Protein AF-A0A524HBH6-F1 (afdb_monomer)

Nearest PDB structures (foldseek):
  7a8t-assembly1_A  TM=2.506E-01  e=8.136E+00  Homo sapiens

pLDDT: mean 89.03, std 10.55, range [53.41, 98.12]

Structure (mmCIF, N/CA/C/O backbone):
data_AF-A0A524HBH6-F1
#
_entry.id   AF-A0A524HBH6-F1
#
loop_
_atom_site.group_PDB
_atom_site.id
_atom_site.type_symbol
_atom_site.label_atom_id
_atom_site.label_alt_id
_atom_site.label_comp_id
_atom_site.label_asym_id
_atom_site.label_entity_id
_atom_site.label_seq_id
_atom_site.pdbx_PDB_ins_code
_atom_site.Cartn_x
_atom_site.Cartn_y
_atom_site.Cartn_z
_atom_site.occupancy
_atom_site.B_iso_or_equiv
_atom_site.auth_seq_id
_atom_site.auth_comp_id
_atom_site.auth_asym_id
_atom_site.auth_atom_id
_atom_site.pdbx_PDB_model_num
ATOM 1 N N . MET A 1 1 ? 6.001 -0.398 21.432 1.00 59.47 1 MET A N 1
ATOM 2 C CA . MET A 1 1 ? 5.185 0.268 20.384 1.00 59.47 1 MET A CA 1
ATOM 3 C C . MET A 1 1 ? 5.723 0.089 18.961 1.00 59.47 1 MET A C 1
ATOM 5 O O . MET A 1 1 ? 4.945 -0.334 18.123 1.00 59.47 1 MET A O 1
ATOM 9 N N . ARG A 1 2 ? 7.012 0.333 18.656 1.00 67.62 2 ARG A N 1
ATOM 10 C CA . ARG A 1 2 ? 7.539 0.282 17.267 1.00 67.62 2 ARG A CA 1
ATOM 11 C C . ARG A 1 2 ? 7.400 -1.078 16.548 1.00 67.62 2 ARG A C 1
ATOM 13 O O . ARG A 1 2 ? 7.095 -1.098 15.361 1.00 67.62 2 ARG A O 1
ATOM 20 N N . LEU A 1 3 ? 7.556 -2.196 17.264 1.00 69.50 3 LEU A N 1
ATOM 21 C CA . LEU A 1 3 ? 7.443 -3.553 16.697 1.00 69.50 3 LEU A CA 1
ATOM 22 C C . LEU A 1 3 ? 6.021 -3.892 16.216 1.00 69.50 3 LEU A C 1
ATOM 24 O O . LEU A 1 3 ? 5.856 -4.448 15.135 1.00 69.50 3 LEU A O 1
ATOM 28 N N . ALA A 1 4 ? 4.992 -3.501 16.975 1.00 71.75 4 ALA A N 1
ATOM 29 C CA . ALA A 1 4 ? 3.595 -3.745 16.606 1.00 71.75 4 ALA A CA 1
ATOM 30 C C . ALA A 1 4 ? 3.190 -2.965 15.340 1.00 71.75 4 ALA A C 1
ATOM 32 O O . ALA A 1 4 ? 2.483 -3.488 14.477 1.00 71.75 4 ALA A O 1
ATOM 33 N N . SER A 1 5 ? 3.694 -1.735 15.188 1.00 83.25 5 SER A N 1
ATOM 34 C CA . SER A 1 5 ? 3.488 -0.925 13.982 1.00 83.25 5 SER A CA 1
ATOM 35 C C . SER A 1 5 ? 4.165 -1.544 12.756 1.00 83.25 5 SER A C 1
ATOM 37 O O . SER A 1 5 ? 3.552 -1.602 11.694 1.00 83.25 5 SER A O 1
ATOM 39 N N . ALA A 1 6 ? 5.395 -2.048 12.903 1.00 89.12 6 ALA A N 1
ATOM 40 C CA . ALA A 1 6 ? 6.123 -2.701 11.815 1.00 89.12 6 ALA A CA 1
ATOM 41 C C . ALA A 1 6 ? 5.438 -3.998 11.361 1.00 89.12 6 ALA A C 1
ATOM 43 O O . ALA A 1 6 ? 5.237 -4.192 10.165 1.00 89.12 6 ALA A O 1
ATOM 44 N N . ALA A 1 7 ? 5.003 -4.840 12.304 1.00 91.56 7 ALA A N 1
ATOM 45 C CA . ALA A 1 7 ? 4.256 -6.060 11.997 1.00 91.56 7 ALA A CA 1
ATOM 46 C C . ALA A 1 7 ? 2.942 -5.759 11.256 1.00 91.56 7 ALA A C 1
ATOM 48 O O . ALA A 1 7 ? 2.601 -6.442 1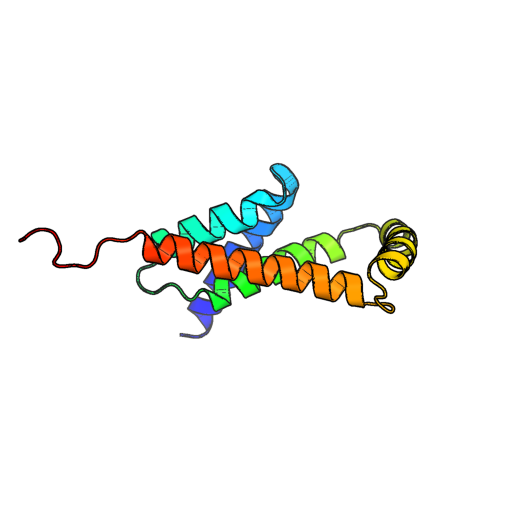0.294 1.00 91.56 7 ALA A O 1
ATOM 49 N N . THR A 1 8 ? 2.238 -4.694 11.654 1.00 92.38 8 THR A N 1
ATOM 50 C CA . THR A 1 8 ? 1.007 -4.255 10.979 1.00 92.38 8 THR A CA 1
ATOM 51 C C . THR A 1 8 ? 1.281 -3.829 9.538 1.00 92.38 8 THR A C 1
ATOM 53 O O . THR A 1 8 ? 0.584 -4.268 8.627 1.00 92.38 8 THR A O 1
ATOM 56 N N . VAL A 1 9 ? 2.313 -3.006 9.315 1.00 94.31 9 VAL A N 1
ATOM 57 C CA . VAL A 1 9 ? 2.704 -2.576 7.964 1.00 94.31 9 VAL A CA 1
ATOM 58 C C . VAL A 1 9 ? 3.121 -3.771 7.115 1.00 94.31 9 VAL A C 1
ATOM 60 O O . VAL A 1 9 ? 2.697 -3.861 5.970 1.00 94.31 9 VAL A O 1
ATOM 63 N N . ALA A 1 10 ? 3.897 -4.705 7.668 1.00 95.62 10 ALA A N 1
ATOM 64 C CA . ALA A 1 10 ? 4.331 -5.905 6.959 1.00 95.62 10 ALA A CA 1
ATOM 65 C C . ALA A 1 10 ? 3.144 -6.789 6.546 1.00 95.62 10 ALA A C 1
ATOM 67 O O . ALA A 1 10 ? 3.070 -7.210 5.394 1.00 95.62 10 ALA A O 1
ATOM 68 N N . LEU A 1 11 ? 2.186 -7.017 7.451 1.00 96.19 11 LEU A N 1
ATOM 69 C CA . LEU A 1 11 ? 0.999 -7.824 7.167 1.00 96.19 11 LEU A CA 1
ATOM 70 C C . LEU A 1 11 ? 0.100 -7.165 6.112 1.00 96.19 11 LEU A C 1
ATOM 72 O O . LEU A 1 11 ? -0.330 -7.828 5.170 1.00 96.19 11 LEU A O 1
ATOM 76 N N . LEU A 1 12 ? -0.156 -5.859 6.243 1.00 96.44 12 LEU A N 1
ATOM 77 C CA . LEU A 1 12 ? -0.931 -5.106 5.254 1.00 96.44 12 LEU A CA 1
ATOM 78 C C . LEU A 1 12 ? -0.228 -5.087 3.898 1.00 96.44 12 LEU A C 1
ATOM 80 O O . LEU A 1 12 ? -0.876 -5.311 2.883 1.00 96.44 12 LEU A O 1
ATOM 84 N N . CYS A 1 13 ? 1.088 -4.872 3.883 1.00 97.38 13 CYS A N 1
ATOM 85 C CA . CYS A 1 13 ? 1.898 -4.892 2.672 1.00 97.38 13 CYS A CA 1
ATOM 86 C C . CYS A 1 13 ? 1.786 -6.251 1.971 1.00 97.38 13 CYS A C 1
ATOM 88 O O . CYS A 1 13 ? 1.464 -6.297 0.788 1.00 97.38 13 CYS A O 1
ATOM 90 N N . ALA A 1 14 ? 1.953 -7.354 2.707 1.00 97.12 14 ALA A N 1
ATOM 91 C CA . ALA A 1 14 ? 1.820 -8.702 2.161 1.00 97.12 14 ALA A CA 1
ATOM 92 C C . ALA A 1 14 ? 0.413 -8.957 1.593 1.00 97.12 14 ALA A C 1
ATOM 94 O O . ALA A 1 14 ? 0.284 -9.394 0.451 1.00 97.12 14 ALA A O 1
ATOM 95 N N . ALA A 1 15 ? -0.640 -8.625 2.347 1.00 96.94 15 ALA A N 1
ATOM 96 C CA . ALA A 1 15 ? -2.023 -8.794 1.902 1.00 96.94 15 ALA A CA 1
ATOM 97 C C . ALA A 1 15 ? -2.334 -7.962 0.647 1.00 96.94 15 ALA A C 1
ATOM 99 O O . ALA A 1 15 ? -2.933 -8.462 -0.304 1.00 96.94 15 ALA A O 1
ATOM 100 N N . MET A 1 16 ? -1.892 -6.703 0.616 1.00 97.88 16 MET A N 1
ATOM 101 C CA . MET A 1 16 ? -2.086 -5.807 -0.522 1.00 97.88 16 MET A CA 1
ATOM 102 C C . MET A 1 16 ? -1.271 -6.235 -1.741 1.00 97.88 16 MET A C 1
ATOM 104 O O . MET A 1 16 ? -1.789 -6.157 -2.850 1.00 97.88 16 MET A O 1
ATOM 108 N N . ALA A 1 17 ? -0.032 -6.700 -1.565 1.00 96.62 17 AL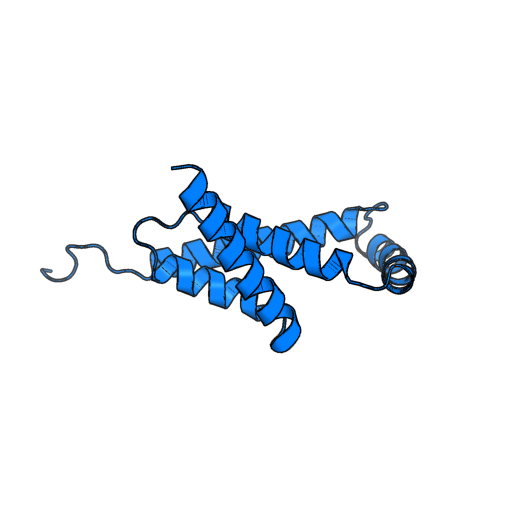A A N 1
ATOM 109 C CA . ALA A 1 17 ? 0.823 -7.147 -2.662 1.00 96.62 17 ALA A CA 1
ATOM 110 C C . ALA A 1 17 ? 0.266 -8.421 -3.308 1.00 96.62 17 ALA A C 1
ATOM 112 O O . ALA A 1 17 ? 0.019 -8.441 -4.513 1.00 96.62 17 ALA A O 1
ATOM 113 N N . VAL A 1 18 ? -0.012 -9.452 -2.501 1.00 97.00 18 VAL A N 1
ATOM 114 C CA . VAL A 1 18 ? -0.579 -10.726 -2.977 1.00 97.00 18 VAL A CA 1
ATOM 115 C C . VAL A 1 18 ? -1.961 -10.508 -3.588 1.00 97.00 18 VAL A C 1
ATOM 117 O O . VAL A 1 18 ? -2.260 -11.018 -4.667 1.00 97.00 18 VAL A O 1
ATOM 120 N N . GLY A 1 19 ? -2.800 -9.710 -2.934 1.00 95.88 19 GLY A N 1
ATOM 121 C CA . GLY A 1 19 ? -4.121 -9.374 -3.443 1.00 95.88 19 GLY A CA 1
ATOM 122 C C . GLY A 1 19 ? -4.071 -8.585 -4.751 1.00 95.88 19 GLY A C 1
ATOM 123 O O . GLY A 1 19 ? -4.784 -8.907 -5.696 1.00 95.88 19 GLY A O 1
ATOM 124 N N . THR A 1 20 ? -3.165 -7.610 -4.862 1.00 96.50 20 THR A N 1
ATOM 125 C CA . THR A 1 20 ? -2.973 -6.855 -6.111 1.00 96.50 20 THR A CA 1
ATOM 126 C C . THR A 1 20 ? -2.502 -7.757 -7.247 1.00 96.50 20 THR A C 1
ATOM 128 O O . THR A 1 20 ? -2.980 -7.608 -8.367 1.00 96.50 20 THR A O 1
ATOM 131 N N . TRP A 1 21 ? -1.621 -8.718 -6.961 1.00 93.94 21 TRP A N 1
ATOM 132 C CA . TRP A 1 21 ? -1.152 -9.689 -7.949 1.00 93.94 21 TRP A CA 1
ATOM 133 C C . TRP A 1 21 ? -2.260 -10.627 -8.453 1.00 93.94 21 TRP A C 1
ATOM 135 O O . TRP A 1 21 ? -2.243 -11.032 -9.610 1.00 93.94 21 TRP A O 1
ATOM 145 N N . THR A 1 22 ? -3.224 -10.979 -7.598 1.00 94.56 22 THR A N 1
ATOM 146 C CA . THR A 1 22 ? -4.231 -12.018 -7.888 1.00 94.56 22 THR A CA 1
ATOM 147 C C . THR A 1 22 ? -5.579 -11.466 -8.350 1.00 94.56 22 THR A C 1
ATOM 149 O O . THR A 1 22 ? -6.163 -11.988 -9.294 1.00 94.56 22 THR A O 1
ATOM 152 N N . VAL A 1 23 ? -6.078 -10.418 -7.695 1.00 93.62 23 VAL A N 1
ATOM 153 C CA . VAL A 1 23 ? -7.420 -9.840 -7.907 1.00 93.62 23 VAL A CA 1
ATOM 154 C C . VAL A 1 23 ? -7.339 -8.434 -8.517 1.00 93.62 23 VAL A C 1
ATOM 156 O O . VAL A 1 23 ? -8.333 -7.879 -8.983 1.00 93.62 23 VAL A O 1
ATOM 159 N N . GLY A 1 24 ? -6.140 -7.853 -8.563 1.00 93.31 24 GLY A N 1
ATOM 160 C CA . GLY A 1 24 ? -5.893 -6.528 -9.113 1.00 93.31 24 GLY A CA 1
ATOM 161 C C . GLY A 1 24 ? -5.891 -5.416 -8.065 1.00 93.31 24 GLY A C 1
ATOM 162 O O . GLY A 1 24 ? -6.064 -5.617 -6.858 1.00 93.31 24 GLY A O 1
ATOM 163 N N . TRP A 1 25 ? -5.669 -4.197 -8.554 1.00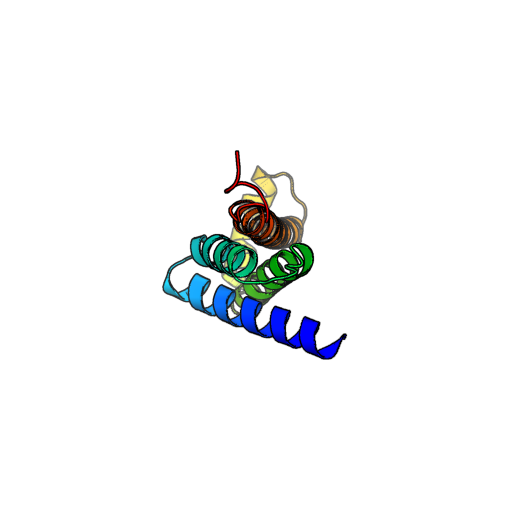 90.81 25 TRP A N 1
ATOM 164 C CA . TRP A 1 25 ? -5.331 -3.020 -7.750 1.00 90.81 25 TRP A CA 1
ATOM 165 C C . TRP A 1 25 ? -6.409 -2.576 -6.745 1.00 90.81 25 TRP A C 1
ATOM 167 O O . TRP A 1 25 ? -6.076 -1.944 -5.740 1.00 90.81 25 TRP A O 1
ATOM 177 N N . TRP A 1 26 ? -7.673 -2.969 -6.946 1.00 95.25 26 TRP A N 1
ATOM 178 C CA . TRP A 1 26 ? -8.779 -2.740 -6.002 1.00 95.25 26 TRP A CA 1
ATOM 179 C C . TRP A 1 26 ? -8.565 -3.382 -4.629 1.00 95.25 26 TRP A C 1
ATOM 181 O O . TRP A 1 26 ? -9.181 -2.970 -3.646 1.00 95.25 26 TRP A O 1
ATOM 191 N N . THR A 1 27 ? -7.648 -4.341 -4.523 1.00 96.25 27 THR A N 1
ATOM 192 C CA . THR A 1 27 ? -7.342 -4.976 -3.242 1.00 96.25 27 THR A CA 1
ATOM 193 C C . THR A 1 27 ? -6.773 -3.986 -2.222 1.00 96.25 27 THR A C 1
ATOM 195 O O . THR A 1 27 ? -7.086 -4.085 -1.037 1.00 96.25 27 THR A O 1
ATOM 198 N N . VAL A 1 28 ? -5.993 -2.987 -2.659 1.00 96.50 28 VAL A N 1
ATOM 199 C CA . VAL A 1 28 ? -5.423 -1.961 -1.768 1.00 96.50 28 VAL A CA 1
ATOM 200 C C . VAL A 1 28 ? -6.509 -1.211 -0.984 1.00 96.50 28 VAL A C 1
ATOM 202 O O . VAL A 1 28 ? -6.467 -1.253 0.249 1.00 96.50 28 VAL A O 1
ATOM 205 N N . PRO A 1 29 ? -7.500 -0.558 -1.626 1.00 97.38 29 PRO A N 1
ATOM 206 C CA . PRO A 1 29 ? -8.535 0.160 -0.896 1.00 97.38 29 PRO A CA 1
ATOM 207 C C . PRO A 1 29 ? -9.444 -0.783 -0.101 1.00 97.38 29 PRO A C 1
ATOM 209 O O . PRO A 1 29 ? -9.825 -0.431 1.010 1.00 97.38 29 PRO A O 1
ATOM 212 N N . MET A 1 30 ? -9.747 -1.992 -0.591 1.00 97.50 30 MET A N 1
ATOM 213 C CA . MET A 1 30 ? -10.583 -2.946 0.155 1.00 97.50 30 MET A CA 1
ATOM 214 C C . MET A 1 30 ? -9.922 -3.394 1.465 1.00 97.50 30 MET A C 1
ATOM 216 O O . MET A 1 30 ? -10.546 -3.340 2.526 1.00 97.50 30 MET A O 1
ATOM 220 N N . VAL A 1 31 ? -8.643 -3.781 1.414 1.00 97.19 31 VAL A N 1
ATOM 221 C CA . VAL A 1 31 ? -7.879 -4.196 2.602 1.00 97.19 31 VAL A CA 1
ATOM 222 C C . VAL A 1 31 ? -7.674 -3.017 3.549 1.00 97.19 31 VAL A C 1
ATOM 224 O O . VAL A 1 31 ? -7.862 -3.164 4.756 1.00 97.19 31 VAL A O 1
ATOM 227 N N . ALA A 1 32 ? -7.336 -1.835 3.026 1.00 97.00 32 ALA A N 1
ATOM 228 C CA . ALA A 1 32 ? -7.157 -0.638 3.841 1.00 97.00 32 ALA A CA 1
ATOM 229 C C . ALA A 1 32 ? -8.455 -0.210 4.544 1.00 97.00 32 ALA A C 1
ATOM 231 O O . ALA A 1 32 ? -8.429 0.076 5.742 1.00 97.00 32 ALA A O 1
ATOM 232 N N . ALA A 1 33 ? -9.587 -0.208 3.834 1.00 97.19 33 ALA A N 1
ATOM 233 C CA . ALA A 1 33 ? -10.894 0.103 4.406 1.00 97.19 33 ALA A CA 1
ATOM 234 C C . ALA A 1 33 ? -11.312 -0.931 5.455 1.00 97.19 33 ALA A C 1
ATOM 236 O O . ALA A 1 33 ? -11.693 -0.550 6.561 1.00 97.19 33 ALA A O 1
ATOM 237 N N . GLY A 1 34 ? -11.168 -2.228 5.159 1.00 96.50 34 GLY A N 1
ATOM 238 C CA . GLY A 1 34 ? -11.444 -3.29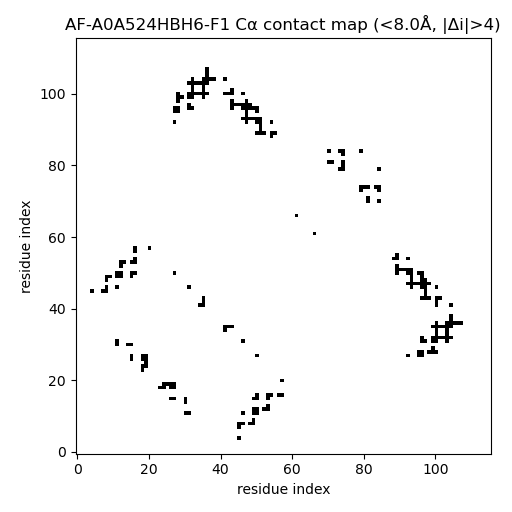9 6.116 1.00 96.50 34 GLY A CA 1
ATOM 239 C C . GLY A 1 34 ? -10.585 -3.181 7.376 1.00 96.50 34 GLY A C 1
ATOM 240 O O . GLY A 1 34 ? -11.093 -3.256 8.492 1.00 96.50 34 GLY A O 1
ATOM 241 N N . TRP A 1 35 ? -9.292 -2.895 7.223 1.00 95.94 35 TRP A N 1
ATOM 242 C CA . TRP A 1 35 ? -8.398 -2.669 8.356 1.00 95.94 35 TRP A CA 1
ATOM 243 C C . TRP A 1 35 ? -8.774 -1.424 9.170 1.00 95.94 35 TRP A C 1
ATOM 245 O O . TRP A 1 35 ? -8.791 -1.489 10.402 1.00 95.94 35 TRP A O 1
ATOM 255 N N . GLY A 1 36 ? -9.121 -0.315 8.508 1.00 95.06 36 GLY A N 1
ATOM 256 C CA . GLY A 1 36 ? -9.632 0.897 9.155 1.00 95.06 36 GLY A CA 1
ATOM 257 C C . GLY A 1 36 ? -10.920 0.638 9.942 1.00 95.06 36 GLY A C 1
ATOM 258 O O . GLY A 1 36 ? -11.058 1.098 11.074 1.00 95.06 36 GLY A O 1
ATOM 259 N N . PHE A 1 37 ? -11.818 -0.176 9.382 1.00 95.25 37 PHE A N 1
ATOM 260 C CA . PHE A 1 37 ? -13.069 -0.593 10.010 1.00 95.25 37 PHE A CA 1
ATOM 261 C C . PHE A 1 37 ? -12.891 -1.618 11.141 1.00 95.25 37 PHE A C 1
ATOM 263 O O . PHE A 1 37 ? -13.753 -1.699 12.011 1.00 95.25 37 PHE A O 1
ATOM 270 N N . LEU A 1 38 ? -11.811 -2.406 11.181 1.00 93.69 38 LEU A N 1
ATOM 271 C CA . LEU A 1 38 ? -11.575 -3.441 12.208 1.00 93.69 38 LEU A CA 1
ATOM 272 C C . LEU A 1 38 ? -10.624 -2.993 13.331 1.00 93.69 38 LEU A C 1
ATOM 274 O O . LEU A 1 38 ? -10.761 -3.421 14.479 1.00 93.69 38 LEU A O 1
ATOM 278 N N . SER A 1 39 ? -9.736 -2.038 13.074 1.00 90.69 39 SER A N 1
ATOM 279 C CA . SER A 1 39 ? -8.758 -1.557 14.059 1.00 90.69 39 SER A CA 1
ATOM 280 C C . SER A 1 39 ? -9.359 -0.571 15.052 1.00 90.69 39 SER A C 1
ATOM 282 O O . SER A 1 39 ? -10.005 0.379 14.641 1.00 90.69 39 SER A O 1
ATOM 284 N N . ARG A 1 40 ? -9.126 -0.726 16.365 1.00 86.31 40 ARG A N 1
ATOM 285 C CA . ARG A 1 40 ? -9.616 0.231 17.389 1.00 86.31 40 ARG A CA 1
ATOM 286 C C . ARG A 1 40 ? -9.011 1.630 17.239 1.00 86.31 40 ARG A C 1
ATOM 288 O O . ARG A 1 40 ? -9.720 2.616 17.372 1.00 86.31 40 ARG A O 1
ATOM 295 N N . THR A 1 41 ? -7.722 1.694 16.924 1.00 86.56 41 THR A N 1
ATOM 296 C CA . THR A 1 41 ? -6.965 2.934 16.709 1.00 86.56 41 THR A CA 1
ATOM 297 C C . THR A 1 41 ? -6.199 2.828 15.386 1.00 86.56 41 THR A C 1
ATOM 299 O O . THR A 1 41 ? -4.984 2.599 15.401 1.00 86.56 41 THR A O 1
ATOM 302 N N . PRO A 1 42 ? -6.889 2.886 14.228 1.00 86.44 42 PRO A N 1
ATOM 303 C CA . PRO A 1 42 ? -6.218 2.774 12.943 1.00 86.44 42 PRO A CA 1
ATOM 304 C C . PRO A 1 42 ? -5.305 3.982 12.739 1.00 86.44 42 PRO A C 1
ATOM 306 O O . PRO A 1 42 ? -5.667 5.114 13.048 1.00 86.44 42 PRO A O 1
ATOM 309 N N . SER A 1 43 ? -4.127 3.741 12.171 1.00 93.31 43 SER A N 1
ATOM 310 C CA . SER A 1 43 ? -3.265 4.795 11.635 1.00 93.31 43 SER A CA 1
ATOM 311 C C . SER A 1 43 ? -3.335 4.763 10.107 1.00 93.31 43 SER A C 1
ATOM 313 O O . SER A 1 43 ? -2.660 3.937 9.490 1.00 93.31 43 SER A O 1
ATOM 315 N N . PRO A 1 44 ? -4.122 5.648 9.465 1.00 93.94 44 PRO A N 1
ATOM 316 C CA . PRO A 1 44 ? -4.237 5.687 8.006 1.00 93.94 44 PRO A CA 1
ATOM 317 C C . PRO A 1 44 ? -2.890 5.871 7.302 1.00 93.94 44 PRO A C 1
ATOM 319 O O . PRO A 1 44 ? -2.689 5.371 6.200 1.00 93.94 44 PRO A O 1
ATOM 322 N N . TRP A 1 45 ? -1.940 6.540 7.964 1.00 95.69 45 TRP A N 1
ATOM 323 C CA . TRP A 1 45 ? -0.570 6.675 7.477 1.00 95.69 45 TRP A CA 1
ATOM 324 C C . TRP A 1 45 ? 0.115 5.316 7.279 1.00 95.69 45 TRP A C 1
ATOM 326 O O . TRP A 1 45 ? 0.764 5.107 6.257 1.00 95.69 45 TRP A O 1
ATOM 336 N N . LEU A 1 46 ? -0.058 4.377 8.218 1.00 95.25 46 LEU A N 1
ATOM 337 C CA . LEU A 1 46 ? 0.517 3.031 8.109 1.00 95.25 46 LEU A CA 1
ATOM 338 C C . LEU A 1 46 ? -0.124 2.228 6.971 1.00 95.25 46 LEU A C 1
ATOM 340 O O . LEU A 1 46 ? 0.590 1.504 6.284 1.00 95.25 46 LEU A O 1
ATOM 344 N N . ALA A 1 47 ? -1.432 2.382 6.735 1.00 95.94 47 ALA A N 1
ATOM 345 C CA . ALA A 1 47 ? -2.108 1.747 5.602 1.00 95.94 47 ALA A CA 1
ATOM 346 C C . ALA A 1 47 ? -1.624 2.304 4.257 1.00 95.94 47 ALA A C 1
ATOM 348 O O . ALA A 1 47 ? -1.350 1.533 3.341 1.00 95.94 47 ALA A O 1
ATOM 349 N N . GLY A 1 48 ? -1.457 3.626 4.152 1.00 96.69 48 GLY A N 1
ATOM 350 C CA . GLY A 1 48 ? -0.859 4.244 2.970 1.00 96.69 48 GLY A CA 1
ATOM 351 C C . GLY A 1 48 ? 0.572 3.758 2.738 1.00 96.69 48 GLY A C 1
ATOM 352 O O . GLY A 1 48 ? 0.916 3.339 1.636 1.00 96.69 48 GLY A O 1
ATOM 353 N N . LEU A 1 49 ? 1.409 3.744 3.782 1.00 97.12 49 LEU A N 1
ATOM 354 C CA . LEU A 1 49 ? 2.787 3.254 3.679 1.00 97.12 49 LEU A CA 1
ATOM 355 C C . LEU A 1 49 ? 2.835 1.785 3.237 1.00 97.12 49 LEU A C 1
A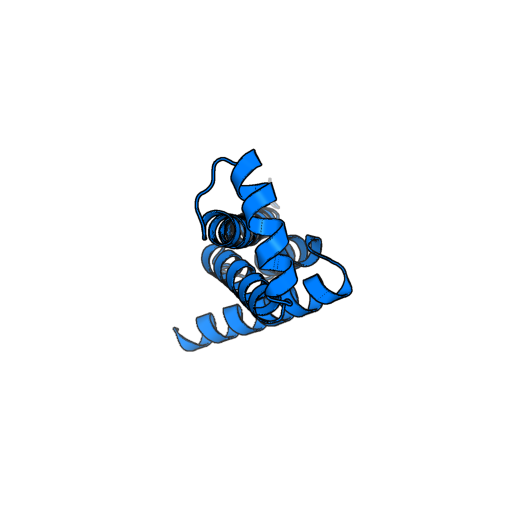TOM 357 O O . LEU A 1 49 ? 3.630 1.439 2.369 1.00 97.12 49 LEU A O 1
ATOM 361 N N . ALA A 1 50 ? 1.966 0.939 3.791 1.00 97.31 50 ALA A N 1
ATOM 362 C CA . ALA A 1 50 ? 1.844 -0.454 3.379 1.00 97.31 50 ALA A CA 1
ATOM 363 C C . ALA A 1 50 ? 1.437 -0.591 1.902 1.00 97.31 50 ALA A C 1
ATOM 365 O O . ALA A 1 50 ? 2.019 -1.412 1.199 1.00 97.31 50 ALA A O 1
ATOM 366 N N . GLY A 1 51 ? 0.507 0.240 1.415 1.00 96.69 51 GLY A N 1
ATOM 367 C CA . GLY A 1 51 ? 0.111 0.274 0.003 1.00 96.69 51 GLY A CA 1
ATOM 368 C C . GLY A 1 51 ? 1.260 0.672 -0.926 1.00 96.69 51 GLY A C 1
ATOM 369 O O . GLY A 1 51 ? 1.507 0.000 -1.927 1.00 96.69 51 GLY A O 1
ATOM 370 N N . ALA A 1 52 ? 2.017 1.709 -0.559 1.00 97.62 52 ALA A N 1
ATOM 371 C CA . ALA A 1 52 ? 3.207 2.126 -1.299 1.00 97.62 52 ALA A CA 1
ATOM 372 C C . ALA A 1 52 ? 4.273 1.022 -1.337 1.00 97.62 52 ALA A C 1
ATOM 374 O O . ALA A 1 52 ? 4.810 0.719 -2.397 1.00 97.62 52 ALA A O 1
ATOM 375 N N . LEU A 1 53 ? 4.556 0.384 -0.198 1.00 97.69 53 LEU A N 1
ATOM 376 C CA . LEU A 1 53 ? 5.525 -0.711 -0.125 1.00 97.69 53 LEU A CA 1
ATOM 377 C C . LEU A 1 53 ? 5.074 -1.927 -0.938 1.00 97.69 53 LEU A C 1
ATOM 379 O O . LEU A 1 53 ? 5.887 -2.493 -1.662 1.00 97.69 53 LEU A O 1
ATOM 383 N N . ALA A 1 54 ? 3.791 -2.289 -0.877 1.00 97.25 54 ALA A N 1
ATOM 384 C CA . ALA A 1 54 ? 3.235 -3.393 -1.652 1.00 97.25 54 ALA A CA 1
ATOM 385 C C . ALA A 1 54 ? 3.457 -3.181 -3.153 1.00 97.25 54 ALA A C 1
ATOM 387 O O . ALA A 1 54 ? 3.962 -4.064 -3.842 1.00 97.25 54 ALA A O 1
ATOM 388 N N . TRP A 1 55 ? 3.148 -1.986 -3.659 1.00 97.12 55 TRP A N 1
ATOM 389 C CA . TRP A 1 55 ? 3.375 -1.653 -5.065 1.00 97.12 55 TRP A CA 1
ATOM 390 C C . TRP A 1 55 ? 4.857 -1.508 -5.401 1.00 97.12 55 TRP A C 1
ATOM 392 O O . TRP A 1 55 ? 5.265 -1.892 -6.492 1.00 97.12 55 TRP A O 1
ATOM 402 N N . GLY A 1 56 ? 5.678 -1.030 -4.465 1.00 96.06 56 GLY A N 1
ATOM 403 C CA . GLY A 1 56 ? 7.133 -1.006 -4.607 1.00 96.06 56 GLY A CA 1
ATOM 404 C C . GLY A 1 56 ? 7.720 -2.402 -4.806 1.00 96.06 56 GLY A C 1
ATOM 405 O O . GLY A 1 56 ? 8.538 -2.591 -5.701 1.00 96.06 56 GLY A O 1
ATOM 406 N N . VAL A 1 57 ? 7.257 -3.395 -4.041 1.00 95.62 57 VAL A N 1
ATOM 407 C CA . VAL A 1 57 ? 7.660 -4.803 -4.202 1.00 95.62 57 VAL A CA 1
ATOM 408 C C . VAL A 1 57 ? 7.222 -5.349 -5.561 1.00 95.62 57 VAL A C 1
ATOM 410 O O . VAL A 1 57 ? 8.016 -5.985 -6.249 1.00 95.62 57 VAL A O 1
ATOM 413 N N . LEU A 1 58 ? 5.987 -5.066 -5.983 1.00 93.81 58 LEU A N 1
ATOM 414 C CA . LEU A 1 58 ? 5.479 -5.505 -7.288 1.00 93.81 58 LEU A CA 1
ATOM 415 C C . LEU A 1 58 ? 6.252 -4.875 -8.453 1.00 93.81 58 LEU A C 1
ATOM 417 O O . LEU A 1 58 ? 6.583 -5.563 -9.414 1.00 93.81 58 LEU A O 1
ATOM 421 N N . LEU A 1 59 ? 6.579 -3.585 -8.353 1.00 92.38 59 LEU A N 1
ATOM 422 C CA . LEU A 1 59 ? 7.402 -2.882 -9.337 1.00 92.38 59 LEU A CA 1
ATOM 423 C C . LEU A 1 59 ? 8.834 -3.419 -9.370 1.00 92.38 59 LEU A C 1
ATOM 425 O O . LEU A 1 59 ? 9.393 -3.568 -10.450 1.00 92.38 59 LEU A O 1
ATOM 429 N N . ALA A 1 60 ? 9.417 -3.743 -8.214 1.00 92.25 60 ALA A N 1
ATOM 430 C CA . ALA A 1 60 ? 10.748 -4.342 -8.140 1.00 92.25 60 ALA A CA 1
ATOM 431 C C . ALA A 1 60 ? 10.801 -5.744 -8.775 1.00 92.25 60 ALA A C 1
ATOM 433 O O . ALA A 1 60 ? 11.846 -6.142 -9.280 1.00 92.25 60 ALA A O 1
ATOM 434 N N . GLY A 1 61 ? 9.683 -6.478 -8.773 1.00 91.75 61 GLY A N 1
ATOM 435 C CA . GLY A 1 61 ? 9.545 -7.764 -9.462 1.00 91.75 61 GLY A CA 1
ATOM 436 C C . GLY A 1 61 ? 9.187 -7.661 -10.950 1.00 91.75 61 GLY A C 1
ATOM 437 O O . GLY A 1 61 ? 9.119 -8.687 -11.626 1.00 91.75 61 GLY A O 1
ATOM 438 N N . ALA A 1 62 ? 8.931 -6.459 -11.472 1.00 88.75 62 ALA A N 1
ATOM 439 C CA . ALA A 1 62 ? 8.527 -6.266 -12.859 1.00 88.75 62 ALA A CA 1
ATOM 440 C C . ALA A 1 62 ? 9.739 -6.249 -13.816 1.00 88.75 62 ALA A C 1
ATOM 442 O O . ALA A 1 62 ? 10.810 -5.755 -13.454 1.00 88.75 62 ALA A O 1
ATOM 443 N N . PRO A 1 63 ? 9.584 -6.727 -15.067 1.00 91.25 63 PRO A N 1
ATOM 444 C CA . PRO A 1 63 ? 10.662 -6.715 -16.052 1.00 91.25 63 PRO A CA 1
ATOM 445 C C . PRO A 1 63 ? 11.047 -5.278 -16.423 1.00 91.25 63 PRO A C 1
ATOM 447 O O . PRO A 1 63 ? 10.226 -4.493 -16.921 1.00 91.25 63 PRO A O 1
ATOM 450 N N . TRP A 1 64 ? 12.314 -4.935 -16.194 1.00 84.50 64 TRP A N 1
ATOM 451 C CA . TRP A 1 64 ? 12.813 -3.567 -16.322 1.00 84.50 64 TRP A CA 1
ATOM 452 C C . TRP A 1 64 ? 12.740 -3.044 -17.761 1.00 84.50 64 TRP A C 1
ATOM 454 O O . TRP A 1 64 ? 12.532 -1.853 -17.989 1.00 84.50 64 TRP A O 1
ATOM 464 N N . GLU A 1 65 ? 12.823 -3.929 -18.756 1.00 85.75 65 GLU A N 1
ATOM 465 C CA . GLU A 1 65 ? 12.718 -3.575 -20.173 1.00 85.75 65 GLU A CA 1
ATOM 466 C C . GLU A 1 65 ? 11.314 -3.073 -20.529 1.00 85.75 65 GLU A C 1
ATOM 468 O O . GLU A 1 65 ? 11.153 -2.184 -21.370 1.00 85.75 65 GLU A O 1
ATOM 473 N N . ALA A 1 66 ? 10.275 -3.623 -19.893 1.00 84.50 66 ALA A N 1
ATOM 474 C CA . ALA A 1 66 ? 8.906 -3.160 -20.090 1.00 84.50 66 ALA A CA 1
ATOM 475 C C . ALA A 1 66 ? 8.718 -1.761 -19.489 1.00 84.50 66 ALA A C 1
ATOM 477 O O . ALA A 1 66 ? 8.192 -0.873 -20.165 1.00 84.50 66 ALA A O 1
ATOM 478 N N . LEU A 1 67 ? 9.230 -1.541 -18.274 1.00 81.50 67 LEU A N 1
ATOM 479 C CA . LEU A 1 67 ? 9.269 -0.229 -17.622 1.00 81.50 67 LEU A CA 1
ATOM 480 C C . LEU A 1 67 ? 10.040 0.797 -18.463 1.00 81.50 67 LEU A C 1
ATOM 482 O O . LEU A 1 67 ? 9.532 1.895 -18.696 1.00 81.50 67 LEU A O 1
ATOM 486 N N . GLY A 1 68 ? 11.205 0.434 -19.002 1.00 82.25 68 GLY A N 1
ATOM 487 C CA . GLY A 1 68 ? 12.018 1.307 -19.853 1.00 82.25 68 GLY A CA 1
ATOM 488 C C . GLY A 1 68 ? 11.310 1.750 -21.138 1.00 82.25 68 GLY A C 1
ATOM 489 O O . GLY A 1 68 ? 11.537 2.860 -21.609 1.00 82.25 68 GLY A O 1
ATOM 490 N N . ARG A 1 69 ? 10.397 0.934 -21.684 1.00 85.56 69 ARG A N 1
ATOM 491 C CA . ARG A 1 69 ? 9.570 1.307 -22.849 1.00 85.56 69 ARG A CA 1
ATOM 492 C C . ARG A 1 69 ? 8.334 2.126 -22.479 1.00 85.56 69 ARG A C 1
ATOM 494 O O . ARG A 1 69 ? 7.909 2.976 -23.261 1.00 85.56 69 ARG A O 1
ATOM 501 N N . LEU A 1 70 ? 7.735 1.851 -21.321 1.00 83.06 70 LEU A N 1
ATOM 502 C CA . LEU A 1 70 ? 6.499 2.493 -20.868 1.00 83.06 70 LEU A CA 1
ATOM 503 C C . LEU A 1 70 ? 6.754 3.912 -20.341 1.00 83.06 70 LEU A C 1
ATOM 505 O O . LEU A 1 70 ? 6.015 4.843 -20.656 1.00 83.06 70 LEU A O 1
ATOM 509 N N . THR A 1 71 ? 7.826 4.077 -19.567 1.00 80.75 71 THR A N 1
ATOM 510 C CA . THR A 1 71 ? 8.119 5.311 -18.826 1.00 80.75 71 THR A CA 1
ATOM 511 C C . THR A 1 71 ? 8.327 6.528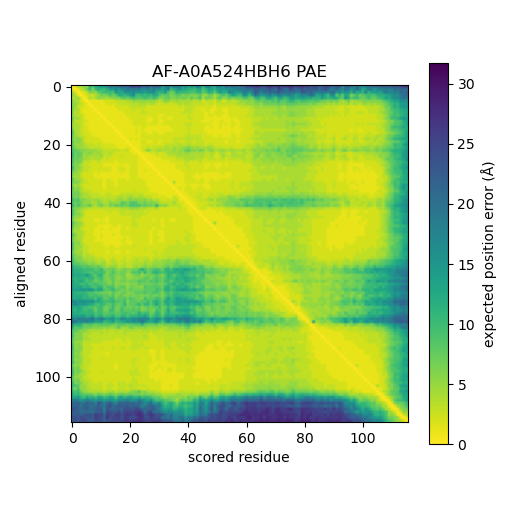 -19.732 1.00 80.75 71 THR A C 1
ATOM 513 O O . THR A 1 71 ? 7.736 7.557 -19.430 1.00 80.75 71 THR A O 1
ATOM 516 N N . PRO A 1 72 ? 9.049 6.462 -20.870 1.00 82.56 72 PRO A N 1
ATOM 517 C CA . PRO A 1 72 ? 9.181 7.609 -21.773 1.00 82.56 72 PRO A CA 1
ATOM 518 C C . PRO A 1 72 ? 7.856 8.010 -22.429 1.00 82.56 72 PRO A C 1
ATOM 520 O O . PRO A 1 72 ? 7.589 9.194 -22.615 1.00 82.56 72 PRO A O 1
ATOM 523 N N . ARG A 1 73 ? 6.999 7.030 -22.748 1.00 85.75 73 ARG A N 1
ATOM 524 C CA . ARG A 1 73 ? 5.686 7.283 -23.363 1.00 85.75 73 ARG A CA 1
ATOM 525 C C . ARG A 1 73 ? 4.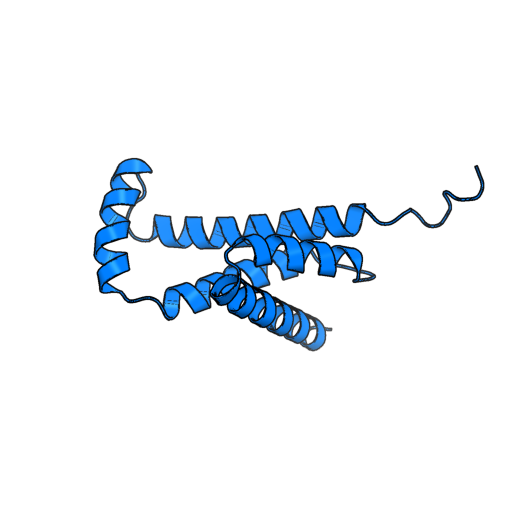746 7.976 -22.383 1.00 85.75 73 ARG A C 1
ATOM 527 O O . ARG A 1 73 ? 4.121 8.968 -22.735 1.00 85.75 73 ARG A O 1
ATOM 534 N N . LEU A 1 74 ? 4.684 7.482 -21.147 1.00 82.19 74 LEU A N 1
ATOM 535 C CA . LEU A 1 74 ? 3.889 8.106 -20.089 1.00 82.19 74 LEU A CA 1
ATOM 536 C C . LEU A 1 74 ? 4.498 9.433 -19.626 1.00 82.19 74 LEU A C 1
ATOM 538 O O . LEU A 1 74 ? 3.768 10.392 -19.407 1.00 82.19 74 LEU A O 1
ATOM 542 N N . GLY A 1 75 ? 5.824 9.521 -19.545 1.00 81.12 75 GLY A N 1
ATOM 543 C CA . GLY A 1 75 ? 6.549 10.747 -19.223 1.00 81.12 75 GLY A CA 1
ATOM 544 C C . GLY A 1 75 ? 6.269 11.863 -20.227 1.00 81.12 75 GLY A C 1
ATOM 545 O O . GLY A 1 75 ? 6.053 12.997 -19.816 1.00 81.12 75 GLY A O 1
ATOM 546 N N . GLY A 1 76 ? 6.159 11.535 -21.518 1.00 82.19 76 GLY A N 1
ATOM 547 C CA . GLY A 1 76 ? 5.737 12.480 -22.552 1.00 82.19 76 GLY A CA 1
ATOM 548 C C . GLY A 1 76 ? 4.293 12.970 -22.399 1.00 82.19 76 GLY A C 1
ATOM 549 O O . GLY A 1 76 ? 4.020 14.116 -22.722 1.00 82.19 76 GLY A O 1
ATOM 550 N N . ILE A 1 77 ? 3.379 12.148 -21.872 1.00 87.69 77 ILE A N 1
ATOM 551 C CA . ILE A 1 77 ? 1.970 12.529 -21.653 1.00 87.69 77 ILE A CA 1
ATOM 552 C C . ILE A 1 77 ? 1.820 13.385 -20.393 1.00 87.69 77 ILE A C 1
ATOM 554 O O . ILE A 1 77 ? 1.152 14.413 -20.406 1.00 87.69 77 ILE A O 1
ATOM 558 N N . PHE A 1 78 ? 2.443 12.962 -19.294 1.00 83.94 78 PHE A N 1
ATOM 559 C CA . PHE A 1 78 ? 2.333 13.637 -18.000 1.00 83.94 78 PHE A CA 1
ATOM 560 C C . PHE A 1 78 ? 3.364 14.758 -17.808 1.00 83.94 78 PHE A C 1
ATOM 562 O O . PHE A 1 78 ? 3.386 15.386 -16.753 1.00 83.94 78 PHE A O 1
ATOM 569 N N . HIS A 1 79 ? 4.232 14.990 -18.797 1.00 85.44 79 HIS A N 1
ATOM 570 C CA . HIS A 1 79 ? 5.388 15.890 -18.711 1.00 85.44 79 HIS A CA 1
ATOM 571 C C . HIS A 1 79 ? 6.282 15.576 -17.494 1.00 85.44 79 HIS A C 1
ATOM 573 O O . HIS A 1 79 ? 6.816 16.466 -16.832 1.00 85.44 79 HIS A O 1
ATOM 579 N N . LEU A 1 80 ? 6.437 14.286 -17.181 1.00 81.38 80 LEU A N 1
ATOM 580 C CA . LEU A 1 80 ? 7.213 13.802 -16.040 1.00 81.38 80 LEU A CA 1
ATOM 581 C C . LEU A 1 80 ? 8.599 13.343 -16.493 1.00 81.38 80 LEU A C 1
ATOM 583 O O . LEU A 1 80 ? 8.733 12.488 -17.369 1.00 81.38 80 LEU A O 1
ATOM 587 N N . ALA A 1 81 ? 9.638 13.872 -15.851 1.00 78.94 81 ALA A N 1
ATOM 588 C CA . ALA A 1 81 ? 11.014 13.462 -16.098 1.00 78.94 81 ALA A CA 1
ATOM 589 C C . ALA A 1 81 ? 11.358 12.154 -15.360 1.00 78.94 81 ALA A C 1
ATOM 591 O O . ALA A 1 81 ? 11.075 12.005 -14.168 1.00 78.94 81 ALA A O 1
ATOM 592 N N . GLY A 1 82 ? 12.025 11.228 -16.059 1.00 74.62 82 GLY A N 1
ATOM 593 C CA . GLY A 1 82 ? 12.686 10.053 -15.477 1.00 74.62 82 GLY A CA 1
ATOM 594 C C . GLY A 1 82 ? 11.811 9.244 -14.511 1.00 74.62 82 GLY A C 1
ATOM 595 O O . GLY A 1 82 ? 10.839 8.609 -14.908 1.00 74.62 82 GLY A O 1
ATOM 596 N N . TRP A 1 83 ? 12.172 9.272 -13.226 1.00 80.50 83 TRP A N 1
ATOM 597 C CA . TRP A 1 83 ? 11.543 8.506 -12.142 1.00 80.50 83 TRP A CA 1
ATOM 598 C C . TRP A 1 83 ? 10.165 9.016 -11.695 1.00 80.50 83 TRP A C 1
ATOM 600 O O . TRP A 1 83 ? 9.532 8.389 -10.842 1.00 80.50 83 TRP A O 1
ATOM 610 N N . GLY A 1 84 ? 9.672 10.121 -12.265 1.00 86.50 84 GLY A N 1
ATOM 611 C CA . GLY A 1 84 ? 8.399 10.732 -11.872 1.00 86.50 84 GLY A CA 1
ATOM 612 C C . GLY A 1 84 ? 7.210 9.769 -11.934 1.00 86.50 84 GLY A C 1
ATOM 613 O O . GLY A 1 84 ? 6.367 9.787 -11.042 1.00 86.50 84 GLY A O 1
ATOM 614 N N . MET A 1 85 ? 7.178 8.862 -12.918 1.00 86.19 85 MET A N 1
ATOM 615 C CA . MET A 1 85 ? 6.105 7.867 -13.035 1.00 86.19 85 MET A CA 1
ATOM 616 C C . MET A 1 85 ? 6.103 6.864 -11.873 1.00 86.19 85 MET A C 1
ATOM 618 O O . MET A 1 85 ? 5.040 6.506 -11.368 1.00 86.19 85 MET A O 1
ATOM 622 N N . VAL A 1 86 ? 7.281 6.429 -11.414 1.00 88.81 86 VAL A N 1
ATOM 623 C CA . VAL A 1 86 ? 7.402 5.513 -10.270 1.00 88.81 86 VAL A CA 1
ATOM 624 C C . VAL A 1 86 ? 6.925 6.210 -9.001 1.00 88.81 86 VAL A C 1
ATOM 626 O O . VAL A 1 86 ? 6.099 5.665 -8.274 1.00 88.81 86 VAL A O 1
ATOM 629 N N . VAL A 1 87 ? 7.371 7.448 -8.771 1.00 91.94 87 VAL A N 1
ATOM 630 C CA . VAL A 1 87 ? 6.944 8.245 -7.611 1.00 91.94 87 VAL A CA 1
ATOM 631 C C . VAL A 1 87 ? 5.434 8.470 -7.624 1.00 91.94 87 VAL A C 1
ATOM 633 O O . VAL A 1 87 ? 4.786 8.278 -6.598 1.00 91.94 87 VAL A O 1
ATOM 636 N N . LEU A 1 88 ? 4.858 8.812 -8.780 1.00 92.00 88 LEU A N 1
ATOM 637 C CA . LEU A 1 88 ? 3.416 8.994 -8.931 1.00 92.00 88 LEU A CA 1
ATOM 638 C C . LEU A 1 88 ? 2.651 7.701 -8.633 1.00 92.00 88 LEU A C 1
ATOM 640 O O . LEU A 1 88 ? 1.653 7.723 -7.921 1.00 92.00 88 LEU A O 1
ATOM 644 N N . THR A 1 89 ? 3.146 6.573 -9.136 1.00 92.75 89 THR A N 1
ATOM 645 C CA . THR A 1 89 ? 2.549 5.247 -8.937 1.00 92.75 89 THR A CA 1
ATOM 646 C C . THR A 1 89 ? 2.539 4.857 -7.456 1.00 92.75 89 THR A C 1
ATOM 648 O O . THR A 1 89 ? 1.506 4.454 -6.920 1.00 92.75 89 THR A O 1
ATOM 651 N N . LEU A 1 90 ? 3.663 5.042 -6.760 1.00 96.00 90 LEU A N 1
ATOM 652 C CA . LEU A 1 90 ? 3.764 4.776 -5.324 1.00 96.00 90 LEU A CA 1
ATOM 653 C C . LEU A 1 90 ? 2.940 5.768 -4.494 1.00 96.00 90 LEU A C 1
ATOM 655 O O . LEU A 1 90 ? 2.289 5.372 -3.529 1.00 96.00 90 LEU A O 1
ATOM 659 N N . GLY A 1 91 ? 2.929 7.044 -4.884 1.00 96.94 91 GLY A N 1
ATOM 660 C CA . GLY A 1 91 ? 2.128 8.089 -4.251 1.00 96.94 91 GLY A CA 1
ATOM 661 C C . GLY A 1 91 ? 0.628 7.839 -4.396 1.00 96.94 91 GLY A C 1
ATOM 662 O O . GLY A 1 91 ? -0.120 8.019 -3.437 1.00 96.94 91 GLY A O 1
ATOM 663 N N . PHE A 1 92 ? 0.189 7.347 -5.555 1.00 96.00 92 PHE A N 1
ATOM 664 C CA . PHE A 1 92 ? -1.187 6.918 -5.776 1.00 96.00 92 PHE A CA 1
ATOM 665 C C . PHE A 1 92 ? -1.563 5.755 -4.855 1.00 96.00 92 PHE A C 1
ATOM 667 O O . PHE A 1 92 ? -2.559 5.850 -4.140 1.00 96.00 92 PHE A O 1
ATOM 674 N N . ALA A 1 93 ? -0.747 4.697 -4.799 1.00 97.06 93 ALA A N 1
ATOM 675 C CA . ALA A 1 93 ? -0.985 3.566 -3.900 1.00 97.06 93 ALA A CA 1
ATOM 676 C C . ALA A 1 93 ? -1.029 4.000 -2.425 1.00 97.06 93 ALA A C 1
ATOM 678 O O . ALA A 1 93 ? -1.880 3.543 -1.656 1.00 97.06 93 ALA A O 1
ATOM 679 N N . TRP A 1 94 ? -0.150 4.934 -2.049 1.00 98.12 94 TRP A N 1
ATOM 680 C CA . TRP A 1 94 ? -0.132 5.540 -0.724 1.00 98.12 94 TRP A CA 1
ATOM 681 C C . TRP A 1 94 ? -1.438 6.281 -0.408 1.00 98.12 94 TRP A C 1
ATOM 683 O O . TRP A 1 94 ? -2.081 5.998 0.606 1.00 98.12 94 TRP A O 1
ATOM 693 N N . LEU A 1 95 ? -1.863 7.192 -1.291 1.00 97.88 95 LEU A N 1
ATOM 694 C CA . LEU A 1 95 ? -3.103 7.963 -1.146 1.00 97.88 95 LEU A CA 1
ATOM 695 C C . LEU A 1 95 ? -4.335 7.057 -1.108 1.00 97.88 95 LEU A C 1
ATOM 697 O O . LEU A 1 95 ? -5.254 7.296 -0.322 1.00 97.88 95 LEU A O 1
ATOM 701 N N . LEU A 1 96 ? -4.350 6.005 -1.923 1.00 97.00 96 LEU A N 1
ATOM 702 C CA . LEU A 1 96 ? -5.440 5.040 -2.002 1.00 97.00 96 LEU A CA 1
ATOM 703 C C . LEU A 1 96 ? -5.592 4.261 -0.689 1.00 97.00 96 LEU A C 1
ATOM 705 O O . LEU A 1 96 ? -6.685 4.204 -0.128 1.00 97.00 96 LEU A O 1
ATOM 709 N N . GLY A 1 97 ? -4.492 3.731 -0.148 1.00 97.12 97 GLY A N 1
ATOM 710 C CA . GLY A 1 97 ? -4.499 3.061 1.155 1.00 97.12 97 GLY A CA 1
ATOM 711 C C . GLY A 1 97 ? -4.874 4.009 2.299 1.00 97.12 97 GLY A C 1
ATOM 712 O O . GLY A 1 97 ? -5.687 3.671 3.159 1.00 97.12 97 GLY A O 1
ATOM 713 N N . TRP A 1 98 ? -4.330 5.228 2.298 1.00 97.94 98 TRP A N 1
ATOM 714 C CA . TRP A 1 98 ? -4.609 6.225 3.332 1.00 97.94 98 TRP A CA 1
ATOM 715 C C . TRP A 1 98 ? -6.080 6.661 3.350 1.00 97.94 98 TRP A C 1
ATOM 717 O O . TRP A 1 98 ? -6.715 6.684 4.409 1.00 97.94 98 TRP A O 1
ATOM 727 N N . SER A 1 99 ? -6.636 6.985 2.181 1.00 97.75 99 SER A N 1
ATOM 728 C CA . SER A 1 99 ? -8.018 7.457 2.045 1.00 97.75 99 SER A CA 1
ATOM 729 C C . SER A 1 99 ? -9.021 6.362 2.397 1.00 97.75 99 SER A C 1
ATOM 731 O O . SER A 1 99 ? -9.935 6.601 3.186 1.00 97.75 99 SER A O 1
ATOM 733 N N . ALA A 1 100 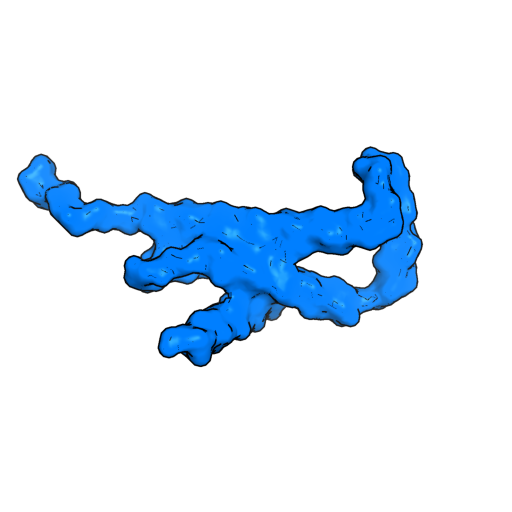? -8.805 5.140 1.911 1.00 97.19 100 ALA A N 1
ATOM 734 C CA . ALA A 1 100 ? -9.665 4.006 2.214 1.00 97.19 100 ALA A CA 1
ATOM 735 C C . ALA A 1 100 ? -9.643 3.635 3.704 1.00 97.19 100 ALA A C 1
ATOM 737 O O . ALA A 1 100 ? -10.699 3.402 4.290 1.00 97.19 100 ALA A O 1
ATOM 738 N N . ALA A 1 101 ? -8.475 3.659 4.356 1.00 97.00 101 ALA A N 1
ATOM 739 C CA . ALA A 1 101 ? -8.387 3.429 5.798 1.00 97.00 101 ALA A CA 1
ATOM 740 C C . ALA A 1 101 ? -9.140 4.495 6.608 1.00 97.00 101 ALA A C 1
ATOM 742 O O . ALA A 1 101 ? -9.795 4.161 7.598 1.00 97.00 101 ALA A O 1
ATOM 743 N N . ARG A 1 102 ? -9.092 5.768 6.183 1.00 96.12 102 ARG A N 1
ATOM 744 C CA . ARG A 1 102 ? -9.905 6.836 6.790 1.00 96.12 102 ARG A CA 1
ATOM 745 C C . ARG A 1 102 ? -11.397 6.598 6.600 1.00 96.12 102 ARG A C 1
ATOM 747 O O . ARG A 1 102 ? -12.140 6.699 7.572 1.00 96.12 102 ARG A O 1
ATOM 754 N N . ALA A 1 103 ? -11.819 6.257 5.385 1.00 95.69 103 ALA A N 1
ATOM 755 C CA . ALA A 1 103 ? -13.216 5.965 5.091 1.00 95.69 103 ALA A CA 1
ATOM 756 C C . ALA A 1 103 ? -13.726 4.788 5.938 1.00 95.69 103 ALA A C 1
ATOM 758 O O . ALA A 1 103 ? -14.737 4.917 6.620 1.00 95.69 103 ALA A O 1
ATOM 759 N N . GLY A 1 104 ? -12.977 3.682 5.989 1.00 94.88 104 GLY A N 1
ATOM 760 C CA . GLY A 1 104 ? -13.317 2.510 6.797 1.00 94.88 104 GLY A CA 1
ATOM 761 C C . GLY A 1 104 ? -13.435 2.811 8.293 1.00 94.88 104 GLY A C 1
ATOM 762 O O . GLY A 1 104 ? -14.361 2.340 8.949 1.00 94.88 104 GLY A O 1
ATOM 763 N N . ALA A 1 105 ? -12.538 3.641 8.834 1.00 92.81 105 ALA A N 1
ATOM 764 C CA . ALA A 1 105 ? -12.606 4.072 10.229 1.00 92.81 105 ALA A CA 1
ATOM 765 C C . ALA A 1 105 ? -13.838 4.951 10.518 1.00 92.81 105 ALA A C 1
ATOM 767 O O . ALA A 1 105 ? -14.432 4.832 11.588 1.00 92.81 105 ALA A O 1
ATOM 768 N N . GLY A 1 106 ? -14.235 5.798 9.562 1.00 90.81 106 GLY A N 1
ATOM 769 C CA . GLY A 1 106 ? -15.382 6.704 9.677 1.00 90.81 106 GLY A CA 1
ATOM 770 C C . GLY A 1 106 ? -16.755 6.027 9.606 1.00 90.81 106 GLY A C 1
ATOM 771 O O . GLY A 1 106 ? -17.739 6.627 10.017 1.00 90.81 106 GLY A O 1
ATOM 772 N N . ILE A 1 107 ? -16.836 4.777 9.135 1.00 90.00 107 ILE A N 1
ATOM 773 C CA . ILE A 1 107 ? -18.092 4.002 9.085 1.00 90.00 107 ILE A CA 1
ATOM 774 C C . ILE A 1 107 ? -18.554 3.566 10.488 1.00 90.00 107 ILE A C 1
ATOM 776 O O . ILE A 1 107 ? -19.717 3.221 10.691 1.00 90.00 107 ILE A O 1
ATOM 780 N N . ARG A 1 108 ? -17.664 3.564 11.487 1.00 77.75 108 ARG A N 1
ATOM 781 C CA . ARG A 1 108 ? -18.017 3.110 12.834 1.00 77.75 108 ARG A CA 1
ATOM 782 C C . ARG A 1 108 ? -18.925 4.110 13.556 1.00 77.75 108 ARG A C 1
ATOM 784 O O . ARG A 1 108 ? -18.553 5.277 13.665 1.00 77.75 108 ARG A O 1
ATOM 791 N N . PRO A 1 109 ? -20.051 3.653 14.135 1.00 67.62 109 PRO A N 1
ATOM 792 C CA . PRO A 1 109 ? -20.892 4.500 14.970 1.00 67.62 109 PRO A CA 1
ATOM 793 C C . PRO A 1 109 ? -20.119 5.051 16.173 1.00 67.62 109 PRO A C 1
ATOM 795 O O . PRO A 1 109 ? -19.346 4.323 16.805 1.00 67.62 109 PRO A O 1
ATOM 798 N N . ALA A 1 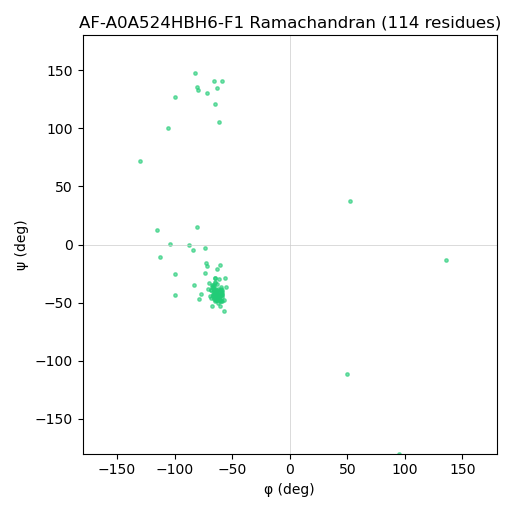110 ? -20.367 6.315 16.520 1.00 65.62 110 ALA A N 1
ATOM 799 C CA . ALA A 1 110 ? -19.872 6.885 17.766 1.00 65.62 110 ALA A CA 1
ATOM 800 C C . ALA A 1 110 ? -20.492 6.129 18.961 1.00 65.62 110 ALA A C 1
ATOM 802 O O . ALA A 1 110 ? -21.704 5.881 18.959 1.00 65.62 110 ALA A O 1
ATOM 803 N N . PRO A 1 111 ? -19.709 5.760 19.992 1.00 57.34 111 PRO A N 1
ATOM 804 C CA . PRO A 1 111 ? -20.268 5.227 21.229 1.00 57.34 111 PRO A CA 1
ATOM 805 C C . PRO A 1 111 ? -21.169 6.304 21.857 1.00 57.34 111 PRO A C 1
ATOM 807 O O . PRO A 1 111 ? -20.663 7.311 22.339 1.00 57.34 111 PRO A O 1
ATOM 810 N N . GLY A 1 112 ? -22.492 6.129 21.775 1.00 59.41 112 GLY A N 1
ATOM 811 C CA . GLY A 1 112 ? -23.485 7.076 22.307 1.00 59.41 112 GLY A CA 1
ATOM 812 C C . GLY A 1 112 ? -24.670 7.385 21.385 1.00 59.41 112 GLY A C 1
ATOM 813 O O . GLY A 1 112 ? -25.677 7.899 21.848 1.00 59.41 112 GLY A O 1
ATOM 814 N N . SER A 1 113 ? -24.629 7.019 20.099 1.00 60.88 113 SER A N 1
ATOM 815 C CA . SER A 1 113 ? -25.726 7.324 19.159 1.00 60.88 113 SER A CA 1
ATOM 816 C C . SER A 1 113 ? -26.937 6.373 19.237 1.00 60.88 113 SER A C 1
ATOM 818 O O . SER A 1 113 ? -27.712 6.314 18.288 1.00 60.88 113 SER A O 1
ATOM 820 N N . ARG A 1 114 ? -27.066 5.560 20.296 1.00 61.06 114 ARG A N 1
ATOM 821 C CA . ARG A 1 114 ? -28.186 4.609 20.480 1.00 61.06 114 ARG A CA 1
ATOM 822 C C . ARG A 1 114 ? -29.230 5.075 21.502 1.00 61.06 114 ARG A C 1
ATOM 824 O O . ARG A 1 114 ? -30.179 4.339 21.737 1.00 61.06 114 ARG A O 1
ATOM 831 N N . GLU A 1 115 ? -29.050 6.250 22.102 1.00 62.81 115 GLU A N 1
ATOM 832 C CA . GLU A 1 115 ? -29.920 6.769 23.173 1.00 62.81 115 GLU A CA 1
ATOM 833 C C . GLU A 1 115 ? -30.687 8.050 22.787 1.00 62.81 115 GLU A C 1
ATOM 835 O O . GLU A 1 115 ? -31.259 8.695 23.661 1.00 62.81 115 GLU A O 1
ATOM 840 N N . ALA A 1 116 ? -30.709 8.421 21.501 1.00 53.41 116 ALA A N 1
ATOM 841 C CA . ALA A 1 116 ? -31.464 9.569 20.986 1.00 53.41 116 ALA A CA 1
ATOM 842 C C . ALA A 1 116 ? -32.696 9.125 20.192 1.00 53.41 116 ALA A C 1
ATOM 844 O O . ALA A 1 116 ? -32.560 8.155 19.409 1.00 53.41 116 ALA A O 1
#

Secondary structure (DSSP, 8-state):
-HHHHHHHHHHHHHHHHHHHHHH-TTHHHHHHHHHHHH-SS--HHHHHHHHHHHHHHHHHTS-HHHHHHHHHHHHHHHT--TTHHHHHHHHHHHHHHHHHHHHHHHTSPPTTTT--

Mean predicted aligned error: 5.94 Å

Foldseek 3Di:
DVVVLVVVLVVLLVQQLVCCVPVRNVSLLVSLLVCLQPDPDDDLQSSLSSQLNSVVVVVVVDDVVVVVVVVVVVCVVVVNPDCRVNVVVSNVSSCSSSVSSVVSNVVDDDVPPPPD

Radius of gyration: 16.73 Å; Cα contacts (8 Å, |Δi|>4): 136; chains: 1; bounding box: 44×28×46 Å

Solvent-accessible surface area (backbone atoms only — not comparable to full-atom values): 5996 Å² total; per-residue (Å²): 115,71,64,64,55,50,52,48,29,51,53,47,14,50,52,30,31,55,33,29,74,73,79,29,72,68,32,33,35,53,53,19,16,51,46,14,55,68,39,93,79,59,56,32,67,48,34,7,50,13,29,21,50,17,51,48,53,53,55,72,73,45,64,63,70,58,50,65,62,46,46,61,59,50,19,66,73,71,73,35,68,83,66,42,61,58,53,49,53,34,50,47,34,18,51,42,6,23,51,25,12,47,52,24,43,65,71,56,79,66,96,71,78,84,81,120

Sequence (116 aa):
MRLASAATVALLCAAMAVGTWTVGWWTVPMVAAGWGFLSRTPSPWLAGLAGALAWGVLLAGAPWEALGRLTPRLGGIFHLAGWGMVVLTLGFAWLLGWSAARAGAGIRPAPGSREA